Protein AF-A0A2H0LQK5-F1 (afdb_monomer_lite)

Secondary structure (DSSP, 8-state):
---------------S-----HHHHHHHHHHHHHHHHHHHHTT-HHHHHHHHHHHHHH-TTSHHHHHHHHHHHHHHHHHHHHH---

Structure (mmCIF, N/CA/C/O backbone):
data_AF-A0A2H0LQK5-F1
#
_entry.id   AF-A0A2H0LQK5-F1
#
loop_
_atom_site.group_PDB
_atom_site.id
_atom_site.type_symbol
_atom_site.label_atom_id
_atom_site.label_alt_id
_atom_site.label_comp_id
_atom_site.label_asym_id
_atom_site.label_entity_id
_atom_site.label_seq_id
_atom_site.pdbx_PDB_ins_code
_atom_site.Cartn_x
_atom_site.Cartn_y
_atom_site.Cartn_z
_atom_site.occupancy
_atom_site.B_iso_or_equiv
_atom_site.auth_seq_id
_atom_site.auth_comp_id
_atom_site.auth_asym_id
_atom_site.auth_atom_id
_atom_site.pdbx_PDB_model_num
ATOM 1 N N . MET A 1 1 ? 8.556 -29.034 -57.066 1.00 44.69 1 MET A N 1
ATOM 2 C CA . MET A 1 1 ? 8.472 -29.666 -55.738 1.00 44.69 1 MET A CA 1
ATOM 3 C C . MET A 1 1 ? 8.589 -28.520 -54.775 1.00 44.69 1 MET A C 1
ATOM 5 O O . MET A 1 1 ? 9.677 -27.983 -54.636 1.00 44.69 1 MET A O 1
ATOM 9 N N . ASP A 1 2 ? 7.443 -28.056 -54.296 1.00 50.34 2 ASP A N 1
ATOM 10 C CA . ASP A 1 2 ? 7.337 -26.892 -53.429 1.00 50.34 2 ASP A CA 1
ATOM 11 C C . ASP A 1 2 ? 7.911 -27.2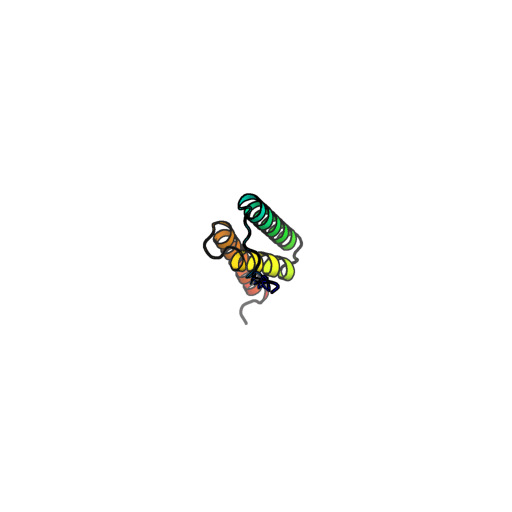44 -52.058 1.00 50.34 2 ASP A C 1
ATOM 13 O O . ASP A 1 2 ? 7.487 -28.210 -51.418 1.00 50.34 2 ASP A O 1
ATOM 17 N N . GLU A 1 3 ? 8.932 -26.497 -51.649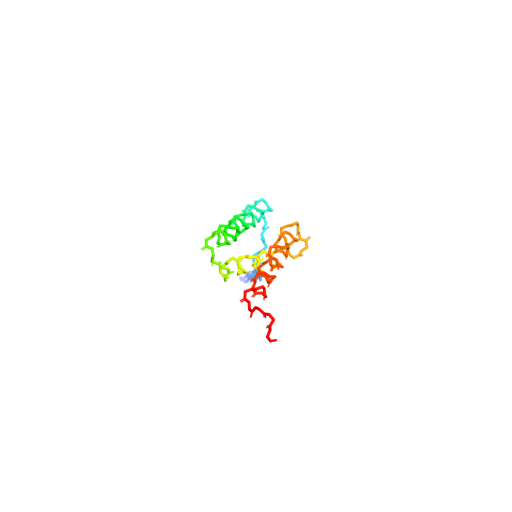 1.00 56.97 3 GLU A N 1
ATOM 18 C CA . GLU A 1 3 ? 9.431 -26.518 -50.284 1.00 56.97 3 GLU A CA 1
ATOM 19 C C . GLU A 1 3 ? 8.326 -25.925 -49.412 1.00 56.97 3 GLU A C 1
ATOM 21 O O . GLU A 1 3 ? 8.014 -24.740 -49.485 1.00 56.97 3 GLU A O 1
ATOM 26 N N . ILE A 1 4 ? 7.671 -26.788 -48.638 1.00 54.19 4 ILE A N 1
ATOM 27 C CA . ILE A 1 4 ? 6.770 -26.366 -47.572 1.00 54.19 4 ILE A CA 1
ATOM 28 C C . ILE A 1 4 ? 7.668 -25.700 -46.530 1.00 54.19 4 ILE A C 1
ATOM 30 O O . ILE A 1 4 ? 8.282 -26.375 -45.701 1.00 54.19 4 ILE A O 1
ATOM 34 N N . GLU A 1 5 ? 7.782 -24.377 -46.634 1.00 46.56 5 GLU A N 1
ATOM 35 C CA . GLU A 1 5 ? 8.246 -23.497 -45.571 1.00 46.56 5 GLU A CA 1
ATOM 36 C C . GLU A 1 5 ? 7.376 -23.816 -44.358 1.00 46.56 5 GLU A C 1
ATOM 38 O O . GLU A 1 5 ? 6.188 -23.498 -44.289 1.00 46.56 5 GLU A O 1
ATOM 43 N N . ASN A 1 6 ? 7.944 -24.587 -43.437 1.00 49.84 6 ASN A N 1
ATOM 44 C CA . ASN A 1 6 ? 7.298 -24.891 -42.182 1.00 49.84 6 ASN A CA 1
ATOM 45 C C . ASN A 1 6 ? 7.426 -23.612 -41.358 1.00 49.84 6 ASN A C 1
ATOM 47 O O . ASN A 1 6 ? 8.396 -23.441 -40.613 1.00 49.84 6 ASN A O 1
ATOM 51 N N . ASP A 1 7 ? 6.473 -22.699 -41.571 1.00 46.31 7 ASP A N 1
ATOM 52 C CA . ASP A 1 7 ? 6.160 -21.573 -40.702 1.00 46.31 7 ASP A CA 1
ATOM 53 C C . ASP A 1 7 ? 5.947 -22.148 -39.307 1.00 46.31 7 ASP A C 1
ATOM 55 O O . ASP A 1 7 ? 4.841 -22.469 -38.862 1.00 46.31 7 ASP A O 1
AT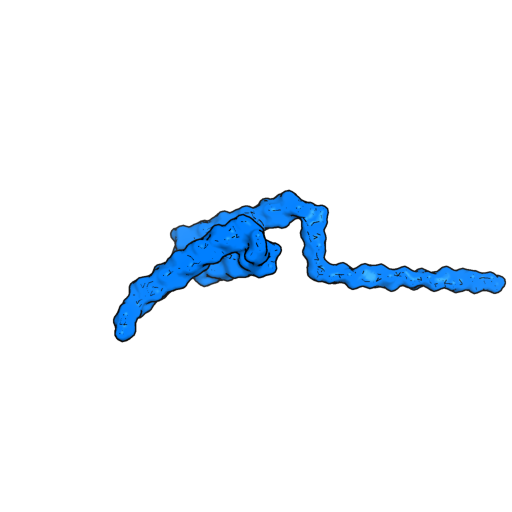OM 59 N N . THR A 1 8 ? 7.062 -22.318 -38.604 1.00 48.16 8 THR A N 1
ATOM 60 C CA . THR A 1 8 ? 7.070 -22.600 -37.186 1.00 48.16 8 THR A CA 1
ATOM 61 C C . THR A 1 8 ? 6.734 -21.260 -36.568 1.00 48.16 8 THR A C 1
ATOM 63 O O . THR A 1 8 ? 7.596 -20.494 -36.138 1.00 48.16 8 THR A O 1
ATOM 66 N N . ASN A 1 9 ? 5.437 -20.966 -36.618 1.00 44.44 9 ASN A N 1
ATOM 67 C CA . ASN A 1 9 ? 4.741 -19.997 -35.815 1.00 44.44 9 ASN A CA 1
ATOM 68 C C . ASN A 1 9 ? 5.023 -20.416 -34.375 1.00 44.44 9 ASN A C 1
ATOM 70 O O . ASN A 1 9 ? 4.281 -21.174 -33.748 1.00 44.44 9 ASN A O 1
ATOM 74 N N . THR A 1 10 ? 6.197 -20.010 -33.897 1.00 42.97 10 THR A N 1
ATOM 75 C CA . THR A 1 10 ? 6.566 -20.009 -32.498 1.00 42.97 10 THR A CA 1
ATOM 76 C C . THR A 1 10 ? 5.648 -18.970 -31.896 1.00 42.97 10 THR A C 1
ATOM 78 O O . THR A 1 10 ? 6.007 -17.808 -31.728 1.00 42.97 10 THR A O 1
ATOM 81 N N . GLY A 1 11 ? 4.403 -19.398 -31.662 1.00 43.22 11 GLY A N 1
ATOM 82 C CA . GLY A 1 11 ? 3.466 -18.717 -30.804 1.00 43.22 11 GLY A CA 1
ATOM 83 C C . GLY A 1 11 ? 4.265 -18.406 -29.564 1.00 43.22 11 GLY A C 1
ATOM 84 O O . GLY A 1 11 ? 4.661 -19.315 -28.828 1.00 43.22 11 GLY A O 1
ATOM 85 N N . ARG A 1 12 ? 4.636 -17.132 -29.439 1.00 43.03 12 ARG A N 1
ATOM 86 C CA . ARG A 1 12 ? 5.304 -16.630 -28.263 1.00 43.03 12 ARG A CA 1
ATOM 87 C C . ARG A 1 12 ? 4.368 -17.029 -27.139 1.00 43.03 12 ARG A C 1
ATOM 89 O O . ARG A 1 12 ? 3.269 -16.495 -27.021 1.00 43.03 12 ARG A O 1
ATOM 96 N N . ASN A 1 13 ? 4.784 -18.022 -26.360 1.00 45.81 13 ASN A N 1
ATOM 97 C CA . ASN A 1 13 ? 4.341 -18.162 -24.991 1.00 45.81 13 ASN A CA 1
ATOM 98 C C . ASN A 1 13 ? 4.863 -16.904 -24.299 1.00 45.81 13 ASN A C 1
ATOM 100 O O . ASN A 1 13 ? 5.911 -16.920 -23.657 1.00 45.81 13 ASN A O 1
ATOM 104 N N . GLU A 1 14 ? 4.188 -15.782 -24.544 1.00 41.25 14 GLU A N 1
ATOM 105 C CA . GLU A 1 14 ? 4.323 -14.587 -23.746 1.00 41.25 14 GLU A CA 1
ATOM 106 C C . GLU A 1 14 ? 3.777 -15.020 -22.394 1.00 41.25 14 GLU A C 1
ATOM 108 O O . GLU A 1 14 ? 2.570 -15.111 -22.167 1.00 41.25 14 GLU A O 1
ATOM 113 N N . GLY A 1 15 ? 4.706 -15.407 -21.518 1.00 49.44 15 GLY A N 1
ATOM 114 C CA . GLY A 1 15 ? 4.451 -15.442 -20.093 1.00 49.44 15 GLY A CA 1
ATOM 115 C C . GLY A 1 15 ? 3.854 -14.105 -19.639 1.00 49.44 15 GLY A C 1
ATOM 116 O O . GLY A 1 15 ? 3.775 -13.155 -20.426 1.00 49.44 15 GLY A O 1
ATOM 117 N N . PRO A 1 16 ? 3.413 -14.014 -18.375 1.00 47.41 16 PRO A N 1
ATOM 118 C CA . PRO A 1 16 ? 2.848 -12.776 -17.845 1.00 47.41 16 PRO A CA 1
ATOM 119 C C . PRO A 1 16 ? 3.732 -11.592 -18.262 1.00 47.41 16 PRO A C 1
ATOM 121 O O . PRO A 1 16 ? 4.956 -11.744 -18.231 1.00 47.41 16 PRO A O 1
ATOM 124 N N . PRO A 1 17 ? 3.134 -10.476 -18.722 1.00 50.22 17 PRO A N 1
ATOM 125 C CA . PRO A 1 17 ? 3.839 -9.404 -19.412 1.00 50.22 17 PRO A CA 1
ATOM 126 C C . PRO A 1 17 ? 5.149 -9.087 -18.697 1.00 50.22 17 PRO A C 1
ATOM 128 O O . PRO A 1 17 ? 5.153 -8.613 -17.563 1.00 50.22 17 PRO A O 1
ATOM 131 N N . THR A 1 18 ? 6.273 -9.390 -19.346 1.00 51.69 18 THR A N 1
ATOM 132 C CA . THR A 1 18 ? 7.574 -8.939 -18.869 1.00 51.69 18 THR A CA 1
ATOM 133 C C . THR A 1 18 ? 7.567 -7.431 -19.052 1.00 51.69 18 THR A C 1
ATOM 135 O O . THR A 1 18 ? 7.552 -6.960 -20.189 1.00 51.69 18 THR A O 1
ATOM 138 N N . PHE A 1 19 ? 7.491 -6.672 -17.958 1.00 55.00 19 PHE A N 1
ATOM 139 C CA . PHE A 1 19 ? 7.551 -5.211 -17.961 1.00 55.00 19 PHE A CA 1
ATOM 140 C C . PHE A 1 19 ? 8.923 -4.764 -18.496 1.00 55.00 19 PHE A C 1
ATOM 142 O O . PHE A 1 19 ? 9.826 -4.443 -17.737 1.00 55.00 19 PHE A O 1
ATOM 149 N N . SER A 1 20 ? 9.112 -4.774 -19.817 1.00 52.06 20 SER A N 1
ATOM 150 C CA . SER A 1 20 ? 10.377 -4.454 -20.490 1.00 52.06 20 SER A CA 1
ATOM 151 C C . SER A 1 20 ? 10.623 -2.941 -20.607 1.00 52.06 20 SER A C 1
ATOM 153 O O . SER A 1 20 ? 11.246 -2.482 -21.559 1.00 52.06 20 SER A O 1
ATOM 155 N N . ASP A 1 21 ? 10.090 -2.167 -19.664 1.00 57.31 21 ASP A N 1
ATOM 156 C CA . ASP A 1 21 ? 10.231 -0.717 -19.538 1.00 57.31 21 ASP A CA 1
ATOM 157 C C . ASP A 1 21 ? 10.289 -0.424 -18.031 1.00 57.31 21 ASP A C 1
ATOM 159 O O . ASP A 1 21 ? 9.283 -0.120 -17.386 1.00 57.31 21 ASP A O 1
ATOM 163 N N . GLU A 1 22 ? 11.466 -0.622 -17.443 1.00 58.25 22 GLU A N 1
ATOM 164 C CA . GLU A 1 22 ? 11.723 -0.539 -15.997 1.00 58.25 22 GLU A CA 1
ATOM 165 C C . GLU A 1 22 ? 11.159 0.761 -15.381 1.00 58.25 22 GLU A C 1
ATOM 167 O O . GLU A 1 22 ? 10.498 0.732 -14.342 1.00 58.25 22 GLU A O 1
ATOM 172 N N . GLY A 1 23 ? 11.252 1.884 -16.108 1.00 61.47 23 GLY A N 1
ATOM 173 C CA . GLY A 1 23 ? 10.686 3.174 -15.690 1.00 61.47 23 GLY A CA 1
ATOM 174 C C . GLY A 1 23 ? 9.151 3.257 -15.700 1.00 61.47 23 GLY A C 1
ATOM 175 O O . GLY A 1 23 ? 8.572 4.027 -14.934 1.00 61.47 23 GLY A O 1
ATOM 176 N N . LYS A 1 24 ? 8.453 2.459 -16.521 1.00 72.19 24 LYS A N 1
ATOM 177 C CA . LYS A 1 24 ? 6.978 2.377 -16.484 1.00 72.19 24 LYS A CA 1
ATOM 178 C C . LYS A 1 24 ? 6.499 1.526 -15.313 1.00 72.19 24 LYS A C 1
ATOM 180 O O . LYS A 1 24 ? 5.448 1.826 -14.751 1.00 72.19 24 LYS A O 1
ATOM 185 N N . GLY A 1 25 ? 7.265 0.496 -14.950 1.00 82.75 25 GLY A N 1
ATOM 186 C CA . GLY A 1 25 ? 7.013 -0.312 -13.758 1.00 82.75 25 GLY A CA 1
ATOM 187 C C . GLY A 1 25 ? 7.119 0.531 -12.491 1.00 82.75 25 GLY A C 1
ATOM 188 O O . GLY A 1 25 ? 6.192 0.551 -11.687 1.00 82.75 25 GLY A O 1
ATOM 189 N N . GLU A 1 26 ? 8.191 1.311 -12.365 1.00 86.56 26 GLU A N 1
ATOM 190 C CA . GLU A 1 26 ? 8.391 2.183 -11.208 1.00 86.56 26 GLU A CA 1
ATOM 191 C C . GLU A 1 26 ? 7.305 3.265 -11.081 1.00 86.56 26 GLU A C 1
ATOM 193 O O . GLU A 1 26 ? 6.680 3.392 -10.027 1.00 86.56 26 GLU A O 1
ATOM 198 N N . ALA A 1 27 ? 6.995 3.986 -12.165 1.00 88.00 27 ALA A N 1
ATOM 199 C CA . ALA A 1 27 ? 5.927 4.989 -12.156 1.00 88.00 27 ALA A CA 1
ATOM 200 C C . ALA A 1 27 ? 4.555 4.381 -11.812 1.00 88.00 27 ALA A C 1
ATOM 202 O O . ALA A 1 27 ? 3.730 5.008 -11.146 1.00 88.00 27 ALA A O 1
ATOM 203 N N . PHE A 1 28 ? 4.292 3.149 -12.252 1.00 90.25 28 PHE A N 1
ATOM 204 C CA . PHE A 1 28 ? 3.066 2.437 -11.911 1.00 90.25 28 PHE A CA 1
ATOM 205 C C . PHE A 1 28 ? 2.989 2.093 -10.417 1.00 90.25 28 PHE A C 1
ATOM 207 O O . PHE A 1 28 ? 1.949 2.317 -9.797 1.00 90.25 28 PHE A O 1
ATOM 214 N N . LEU A 1 29 ? 4.081 1.597 -9.829 1.00 93.00 29 LEU A N 1
ATOM 215 C CA . LEU A 1 29 ? 4.153 1.280 -8.400 1.00 93.00 29 LEU A CA 1
ATOM 216 C C . LEU A 1 29 ? 4.019 2.538 -7.534 1.00 93.00 29 LEU A C 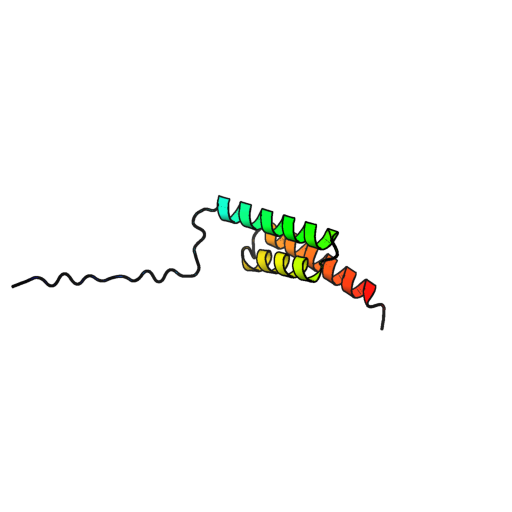1
ATOM 218 O O . LEU A 1 29 ? 3.288 2.519 -6.546 1.00 93.00 29 LEU A O 1
ATOM 22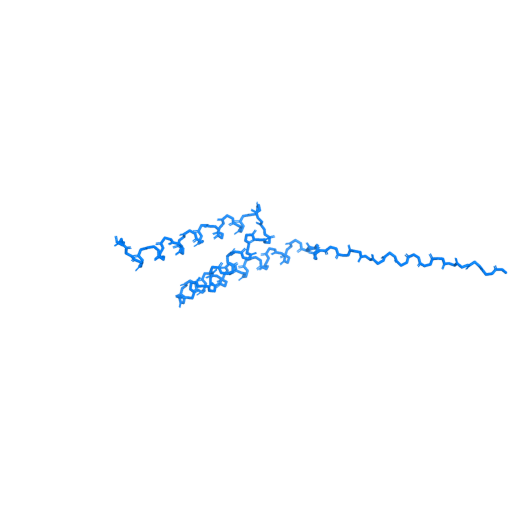2 N N . MET A 1 30 ? 4.644 3.645 -7.944 1.00 93.69 30 MET A N 1
ATOM 223 C CA . MET A 1 30 ? 4.486 4.945 -7.289 1.00 93.69 30 MET A CA 1
ATOM 224 C C . MET A 1 30 ? 3.023 5.410 -7.307 1.00 93.69 30 MET A C 1
ATOM 226 O O . MET A 1 30 ? 2.476 5.751 -6.260 1.00 93.69 30 MET A O 1
ATOM 230 N N . ASN A 1 31 ? 2.352 5.347 -8.462 1.00 94.81 31 ASN A N 1
ATOM 231 C CA . ASN A 1 31 ? 0.937 5.719 -8.574 1.00 94.81 31 ASN A CA 1
ATOM 232 C C . ASN A 1 31 ? 0.020 4.838 -7.705 1.00 94.81 31 ASN A C 1
ATOM 234 O O . ASN A 1 31 ? -0.943 5.341 -7.125 1.00 94.81 31 ASN A O 1
ATOM 238 N N . LEU A 1 32 ? 0.300 3.532 -7.604 1.00 94.81 32 LEU A N 1
ATOM 239 C CA . LEU A 1 32 ? -0.434 2.637 -6.701 1.00 94.81 32 LEU A CA 1
ATOM 240 C C . LEU A 1 32 ? -0.223 3.020 -5.234 1.00 94.81 32 LEU A C 1
ATOM 242 O O . LEU A 1 32 ? -1.185 3.038 -4.468 1.00 94.81 32 LEU A O 1
ATOM 246 N N . LEU A 1 33 ? 1.009 3.357 -4.848 1.00 95.38 33 LEU A N 1
ATOM 247 C CA . LEU A 1 33 ? 1.316 3.762 -3.480 1.00 95.38 33 LEU A CA 1
ATOM 248 C C . LEU A 1 33 ? 0.605 5.073 -3.117 1.00 95.38 33 LEU A C 1
ATOM 250 O O . LEU A 1 33 ? -0.001 5.182 -2.052 1.00 95.38 33 LEU A O 1
ATOM 254 N N . GLU A 1 34 ? 0.610 6.055 -4.019 1.00 96.62 34 GLU A N 1
ATOM 255 C CA . GLU A 1 34 ? -0.131 7.308 -3.842 1.00 96.62 34 GLU A CA 1
ATOM 256 C C . GLU A 1 34 ? -1.643 7.083 -3.721 1.00 96.62 34 GLU A C 1
ATOM 258 O O . GLU A 1 34 ? -2.300 7.691 -2.866 1.00 96.62 34 GLU A O 1
ATOM 263 N N . ALA A 1 35 ? -2.205 6.189 -4.540 1.00 96.31 35 ALA A N 1
ATOM 264 C CA . ALA A 1 35 ? -3.612 5.813 -4.459 1.00 96.31 35 ALA A CA 1
ATOM 265 C C . ALA A 1 35 ? -3.944 5.152 -3.114 1.00 96.31 35 ALA A C 1
ATOM 267 O O . ALA A 1 35 ? -4.927 5.544 -2.476 1.00 96.31 35 ALA A O 1
ATOM 268 N N . ALA A 1 36 ? -3.093 4.238 -2.639 1.00 96.44 36 ALA A N 1
ATOM 269 C CA . ALA A 1 36 ? -3.247 3.597 -1.340 1.00 96.44 36 ALA A CA 1
ATOM 270 C C . ALA A 1 36 ? -3.256 4.624 -0.199 1.00 96.44 36 ALA A C 1
ATOM 272 O O . ALA A 1 36 ? -4.194 4.648 0.598 1.00 96.44 36 ALA A O 1
ATOM 273 N N . MET A 1 37 ? -2.279 5.538 -0.163 1.00 95.81 37 MET A N 1
ATOM 274 C CA . MET A 1 37 ? -2.210 6.596 0.854 1.00 95.81 37 MET A CA 1
ATOM 275 C C . MET A 1 37 ? -3.439 7.510 0.811 1.00 95.81 37 MET A C 1
ATOM 277 O O . MET A 1 37 ? -4.026 7.837 1.845 1.00 95.81 37 MET A O 1
ATOM 281 N N . LYS A 1 38 ? -3.891 7.894 -0.388 1.00 97.06 38 LYS A N 1
ATOM 282 C CA . LYS A 1 38 ? -5.122 8.676 -0.554 1.00 97.06 38 LYS A CA 1
ATOM 283 C C . LYS A 1 38 ? -6.343 7.926 -0.019 1.00 97.06 38 LYS A C 1
ATOM 285 O O . LYS A 1 38 ? -7.177 8.538 0.648 1.00 97.06 38 LYS A O 1
ATOM 290 N N . ASN A 1 39 ? -6.451 6.626 -0.286 1.00 95.69 39 ASN A N 1
ATOM 291 C CA . ASN A 1 39 ? -7.527 5.785 0.232 1.00 95.69 39 ASN A CA 1
ATOM 292 C C . ASN A 1 39 ? -7.467 5.695 1.770 1.00 95.69 39 ASN A C 1
ATOM 294 O O . ASN A 1 39 ? -8.494 5.897 2.421 1.00 95.69 39 ASN A 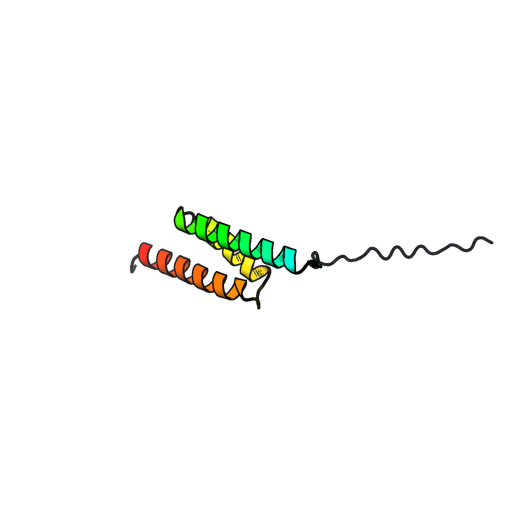O 1
ATOM 298 N N . MET A 1 40 ? -6.281 5.544 2.371 1.00 93.56 40 MET A N 1
ATOM 299 C CA . MET A 1 40 ? -6.101 5.602 3.832 1.00 93.56 40 MET A CA 1
ATOM 300 C C . MET A 1 40 ? -6.594 6.933 4.415 1.00 93.56 40 MET A C 1
ATOM 302 O O . MET A 1 40 ? -7.410 6.944 5.335 1.00 93.56 40 MET A O 1
ATOM 306 N N . HIS A 1 41 ? -6.191 8.069 3.834 1.00 93.75 41 HIS A N 1
ATOM 307 C CA . HIS A 1 41 ? -6.648 9.393 4.276 1.00 93.75 41 HIS A CA 1
ATOM 308 C C . HIS A 1 41 ? -8.165 9.595 4.152 1.00 93.75 41 HIS A C 1
ATOM 310 O O . HIS A 1 41 ? -8.748 10.369 4.909 1.00 93.75 41 HIS A O 1
ATOM 316 N N . GLN A 1 42 ? -8.815 8.903 3.215 1.00 94.94 42 GLN A N 1
ATOM 317 C CA . GLN A 1 42 ? -10.269 8.932 3.029 1.00 94.94 42 GLN A CA 1
ATOM 318 C C . GLN A 1 42 ? -11.021 7.926 3.914 1.00 94.94 42 GLN A C 1
ATOM 320 O O . GLN A 1 42 ? -12.246 7.855 3.833 1.00 94.94 42 GLN A O 1
ATOM 325 N N . GLY A 1 43 ? -10.324 7.138 4.740 1.00 91.69 43 GLY A N 1
ATOM 326 C CA . GLY A 1 43 ? -10.925 6.070 5.542 1.00 91.69 43 GLY A CA 1
ATOM 327 C C . GLY A 1 43 ? -11.344 4.838 4.729 1.00 91.69 43 GLY A C 1
ATOM 328 O O . GLY A 1 43 ? -12.074 3.984 5.229 1.00 91.69 43 GLY A O 1
ATOM 329 N N . LYS A 1 44 ? -10.885 4.744 3.480 1.00 94.81 44 LYS A N 1
ATOM 330 C CA . LYS A 1 44 ? -11.109 3.642 2.538 1.00 94.81 44 LYS A CA 1
ATOM 331 C C . LYS A 1 44 ? -10.072 2.540 2.754 1.00 94.81 44 LYS A C 1
ATOM 333 O O . LYS A 1 44 ? -9.226 2.267 1.905 1.00 94.81 44 LYS A O 1
ATOM 338 N N . TRP A 1 45 ? -10.090 1.957 3.952 1.00 92.38 45 TRP A N 1
ATOM 339 C CA . TRP A 1 45 ? -9.058 1.020 4.416 1.00 92.38 45 TRP A CA 1
ATOM 340 C C . TRP A 1 45 ? -8.993 -0.256 3.569 1.00 92.38 45 TRP A C 1
ATOM 342 O O . TRP A 1 45 ? -7.904 -0.749 3.289 1.00 92.38 45 TRP A O 1
ATOM 352 N N . ALA A 1 46 ? -10.143 -0.753 3.098 1.00 92.12 46 ALA A N 1
ATOM 353 C CA . ALA A 1 46 ? -10.208 -1.931 2.237 1.00 92.12 46 ALA A CA 1
ATOM 354 C C . ALA A 1 46 ? -9.582 -1.675 0.856 1.00 92.12 46 ALA A C 1
ATOM 356 O O . ALA A 1 46 ? -8.793 -2.497 0.390 1.00 92.12 46 ALA A O 1
ATOM 357 N N . GLU A 1 47 ? -9.888 -0.536 0.219 1.00 94.56 47 GLU A N 1
ATOM 358 C CA . GLU A 1 47 ? -9.266 -0.172 -1.059 1.00 94.56 47 GLU A CA 1
ATOM 359 C C . GLU A 1 47 ? -7.762 0.078 -0.899 1.00 94.56 47 GLU A C 1
ATOM 361 O O . GLU A 1 47 ? -6.973 -0.454 -1.676 1.00 94.56 47 GLU A O 1
ATOM 366 N N . ALA A 1 48 ? -7.351 0.801 0.149 1.00 96.19 48 ALA A N 1
ATOM 367 C CA . ALA A 1 48 ? -5.937 1.016 0.452 1.00 96.19 48 ALA A CA 1
ATOM 368 C C . ALA A 1 48 ? -5.175 -0.303 0.631 1.00 96.19 48 ALA A C 1
ATOM 370 O O . ALA A 1 48 ? -4.116 -0.497 0.039 1.00 96.19 48 ALA A O 1
ATOM 371 N N . ARG A 1 49 ? -5.734 -1.240 1.406 1.00 95.19 49 ARG A N 1
ATOM 372 C CA . ARG A 1 49 ? -5.141 -2.562 1.621 1.00 95.19 49 ARG A CA 1
ATOM 373 C C . ARG A 1 49 ? -4.984 -3.335 0.312 1.00 95.19 49 ARG A C 1
ATOM 375 O O . ARG A 1 49 ? -3.958 -3.978 0.109 1.00 95.19 49 ARG A O 1
ATOM 382 N N . ALA A 1 50 ? -5.983 -3.281 -0.568 1.00 96.25 50 ALA A N 1
ATOM 383 C CA . ALA A 1 50 ? -5.923 -3.954 -1.862 1.00 96.25 50 ALA A CA 1
ATOM 384 C C . ALA A 1 50 ? -4.809 -3.384 -2.758 1.00 96.25 50 ALA A C 1
ATOM 386 O O . ALA A 1 50 ? -4.074 -4.155 -3.377 1.00 96.25 50 ALA A O 1
ATOM 387 N N . ASP A 1 51 ? -4.653 -2.058 -2.791 1.00 95.62 51 ASP A N 1
ATOM 388 C CA . ASP A 1 51 ? -3.592 -1.394 -3.555 1.00 95.62 51 ASP A CA 1
ATOM 389 C C . ASP A 1 51 ? -2.194 -1.753 -3.017 1.00 95.62 51 ASP A C 1
ATOM 391 O O . ASP A 1 51 ? -1.298 -2.067 -3.801 1.00 95.62 51 ASP A O 1
ATOM 395 N N . LEU A 1 52 ? -2.014 -1.804 -1.692 1.00 95.94 52 LEU A N 1
ATOM 396 C CA . LEU A 1 52 ? -0.739 -2.178 -1.059 1.00 95.94 52 LEU A CA 1
ATOM 397 C C . LEU A 1 52 ? -0.362 -3.646 -1.318 1.00 95.94 52 LEU A C 1
ATOM 399 O O . LEU A 1 52 ? 0.769 -3.929 -1.706 1.00 95.94 52 LEU A O 1
ATOM 403 N N . LEU A 1 53 ? -1.315 -4.579 -1.202 1.00 95.19 53 LEU A N 1
ATOM 404 C CA . LEU A 1 53 ? -1.087 -5.994 -1.536 1.00 95.19 53 LEU A CA 1
ATOM 405 C C . LEU A 1 53 ? -0.707 -6.182 -3.012 1.00 95.19 53 LEU A C 1
ATOM 407 O O . LEU A 1 53 ? 0.080 -7.063 -3.360 1.00 95.19 53 LEU A O 1
ATOM 411 N N . LYS A 1 54 ? -1.254 -5.347 -3.900 1.00 94.94 54 LYS A N 1
ATOM 412 C CA . LYS A 1 54 ? -0.906 -5.366 -5.323 1.00 94.94 54 LYS A CA 1
ATOM 413 C C . LYS A 1 54 ? 0.536 -4.914 -5.565 1.00 94.94 54 LYS A C 1
ATOM 415 O O . LYS A 1 54 ? 1.181 -5.458 -6.457 1.00 94.94 54 LYS A O 1
ATOM 420 N N . ILE A 1 55 ? 1.045 -3.959 -4.785 1.00 93.38 55 ILE A N 1
ATOM 421 C CA . ILE A 1 55 ? 2.451 -3.534 -4.841 1.00 93.38 55 ILE A CA 1
ATOM 422 C C . ILE A 1 55 ? 3.373 -4.685 -4.416 1.00 93.38 55 ILE A C 1
ATOM 424 O O . ILE A 1 55 ? 4.307 -4.994 -5.153 1.00 93.38 55 ILE A O 1
ATOM 428 N N . GLU A 1 56 ? 3.080 -5.368 -3.303 1.00 92.88 56 GLU A N 1
ATOM 429 C CA . GLU A 1 56 ? 3.860 -6.535 -2.849 1.00 92.88 56 GLU A CA 1
ATOM 430 C C . GLU A 1 56 ? 3.868 -7.666 -3.885 1.00 92.88 56 GLU A C 1
ATOM 432 O O . GLU A 1 56 ? 4.910 -8.256 -4.158 1.00 92.88 56 GLU A O 1
ATOM 437 N N . ALA A 1 57 ? 2.725 -7.941 -4.520 1.00 90.12 57 ALA A N 1
ATOM 438 C CA . ALA A 1 57 ? 2.624 -8.990 -5.534 1.00 90.12 57 ALA A CA 1
ATOM 439 C C . ALA A 1 57 ? 3.410 -8.676 -6.820 1.00 90.12 57 ALA A C 1
ATOM 441 O O . ALA A 1 57 ? 3.869 -9.593 -7.500 1.00 90.12 57 ALA A O 1
ATOM 442 N N . LEU A 1 58 ? 3.538 -7.395 -7.178 1.00 88.69 58 LEU A N 1
ATOM 443 C CA . LEU A 1 58 ? 4.214 -6.961 -8.404 1.00 88.69 58 LEU A CA 1
ATOM 444 C C . LEU A 1 58 ? 5.704 -6.671 -8.206 1.00 88.69 58 LEU A C 1
ATOM 446 O O . LEU A 1 58 ? 6.453 -6.721 -9.179 1.00 88.69 58 LEU A O 1
ATOM 450 N N . ASN A 1 59 ? 6.129 -6.352 -6.982 1.00 87.94 59 ASN A N 1
ATOM 451 C CA . ASN A 1 59 ? 7.509 -5.989 -6.675 1.00 87.94 59 ASN A CA 1
ATOM 452 C C . ASN A 1 59 ? 7.995 -6.558 -5.324 1.00 87.94 59 ASN A C 1
ATOM 454 O O . ASN A 1 59 ? 8.429 -5.783 -4.475 1.00 87.94 59 ASN A O 1
ATOM 458 N N . PRO A 1 60 ? 7.943 -7.886 -5.106 1.00 84.00 60 PRO A N 1
ATOM 459 C CA . PRO A 1 60 ? 8.082 -8.501 -3.779 1.00 84.00 60 PRO A CA 1
ATOM 460 C C . PRO A 1 60 ? 9.423 -8.243 -3.076 1.00 84.00 60 PRO A C 1
ATOM 462 O O . PRO A 1 60 ? 9.481 -8.272 -1.852 1.00 84.00 60 PRO A O 1
ATOM 465 N N . GLU A 1 61 ? 10.495 -7.987 -3.829 1.00 87.94 61 GLU A N 1
ATOM 466 C CA . GLU A 1 61 ? 11.840 -7.722 -3.289 1.00 87.94 61 GLU A CA 1
ATOM 467 C C . GLU A 1 61 ? 12.286 -6.261 -3.479 1.00 87.94 61 GLU A C 1
ATOM 469 O O . GLU A 1 61 ? 13.427 -5.907 -3.180 1.00 87.94 61 GLU A O 1
ATOM 474 N N . GLY A 1 62 ? 11.410 -5.395 -3.995 1.00 87.50 62 GLY A N 1
ATOM 475 C CA . GLY A 1 62 ? 11.745 -4.001 -4.258 1.00 87.50 62 GLY A CA 1
ATOM 476 C C . GLY A 1 62 ? 11.382 -3.059 -3.118 1.00 87.50 62 GLY A C 1
ATOM 477 O O . GLY A 1 62 ? 10.529 -3.342 -2.280 1.00 87.50 62 GLY A O 1
ATOM 478 N N . MET A 1 63 ? 11.986 -1.868 -3.144 1.00 90.50 63 MET A N 1
ATOM 479 C CA . MET A 1 63 ? 11.756 -0.809 -2.151 1.00 90.50 63 MET A CA 1
ATOM 480 C C . MET A 1 63 ? 10.264 -0.510 -1.922 1.00 90.50 63 MET A C 1
ATOM 482 O O . MET A 1 63 ? 9.850 -0.288 -0.787 1.00 90.50 63 MET A O 1
ATOM 486 N N . TYR A 1 64 ? 9.449 -0.536 -2.982 1.00 89.12 64 TYR A N 1
ATOM 487 C CA . TYR A 1 64 ? 8.012 -0.270 -2.890 1.00 89.12 64 TYR A CA 1
ATOM 488 C C . TYR A 1 64 ? 7.246 -1.345 -2.108 1.00 89.12 64 TYR A C 1
ATOM 490 O O . TYR A 1 64 ? 6.276 -0.995 -1.441 1.00 89.12 64 TYR A O 1
ATOM 498 N N . ALA A 1 65 ? 7.666 -2.617 -2.142 1.00 90.38 65 ALA A N 1
ATOM 499 C CA . ALA A 1 65 ? 7.041 -3.648 -1.313 1.00 90.38 65 ALA A CA 1
ATOM 500 C C . ALA A 1 65 ? 7.327 -3.416 0.167 1.00 90.38 65 ALA A C 1
ATOM 502 O O . ALA A 1 65 ? 6.385 -3.434 0.946 1.00 90.38 65 ALA A O 1
ATOM 503 N N . SER A 1 66 ? 8.567 -3.089 0.548 1.00 93.25 66 SER A N 1
ATOM 504 C CA . SER A 1 66 ? 8.895 -2.779 1.948 1.00 93.25 66 SER A CA 1
ATOM 505 C C . SER A 1 66 ? 8.034 -1.641 2.501 1.00 93.25 66 SER A C 1
ATOM 507 O O . SER A 1 66 ? 7.470 -1.755 3.586 1.00 93.25 66 SER A O 1
ATOM 509 N N . VAL A 1 67 ? 7.871 -0.564 1.724 1.00 94.31 67 VAL A N 1
ATOM 510 C CA . VAL A 1 67 ? 6.998 0.558 2.100 1.00 94.31 67 VAL A CA 1
ATOM 511 C C . VAL A 1 67 ? 5.532 0.117 2.166 1.00 94.31 67 VAL A C 1
ATOM 513 O O . VAL A 1 67 ? 4.812 0.496 3.088 1.00 94.31 67 VAL A O 1
ATOM 516 N N . ALA A 1 68 ? 5.074 -0.709 1.220 1.00 94.69 68 ALA A N 1
ATOM 517 C CA . ALA A 1 68 ? 3.710 -1.224 1.233 1.00 94.69 68 ALA A CA 1
ATOM 518 C C . ALA A 1 68 ? 3.424 -2.094 2.469 1.00 94.69 68 ALA A C 1
ATOM 520 O O . ALA A 1 68 ? 2.369 -1.933 3.086 1.00 94.69 68 ALA A O 1
ATOM 521 N N . SER A 1 69 ? 4.372 -2.943 2.875 1.00 94.50 69 SER A N 1
ATOM 522 C CA . SER A 1 69 ? 4.277 -3.770 4.080 1.00 94.50 69 SER A CA 1
ATOM 523 C C . SER A 1 69 ? 4.151 -2.924 5.351 1.00 94.50 69 SER A C 1
ATOM 525 O O . SER A 1 69 ? 3.335 -3.236 6.218 1.00 94.50 69 SER A O 1
ATOM 527 N N . GLU A 1 70 ? 4.906 -1.825 5.464 1.00 95.62 70 GLU A N 1
ATOM 528 C CA . GLU A 1 70 ? 4.810 -0.909 6.611 1.00 95.62 70 GLU A CA 1
ATOM 529 C C . GLU A 1 70 ? 3.410 -0.288 6.731 1.00 95.62 70 GLU A C 1
ATOM 531 O O . GLU A 1 70 ? 2.829 -0.255 7.819 1.00 95.62 70 GLU A O 1
ATOM 536 N N . TYR A 1 71 ? 2.828 0.161 5.616 1.00 94.75 71 TYR A N 1
ATOM 537 C CA . TYR A 1 71 ? 1.463 0.695 5.613 1.00 94.75 71 TYR A CA 1
ATOM 538 C C . TYR A 1 71 ? 0.404 -0.385 5.854 1.00 94.75 71 TYR A C 1
ATOM 540 O O . TYR A 1 71 ? -0.595 -0.117 6.524 1.00 94.75 71 TYR A O 1
ATOM 548 N N . LEU A 1 72 ? 0.612 -1.610 5.365 1.00 95.38 72 LEU A N 1
ATOM 549 C CA . LEU A 1 72 ? -0.271 -2.739 5.661 1.00 95.38 72 LEU A CA 1
ATOM 550 C C . LEU A 1 72 ? -0.310 -3.037 7.159 1.00 95.38 72 LEU A C 1
ATOM 552 O O . LEU A 1 72 ? -1.397 -3.239 7.702 1.00 95.38 72 LEU A O 1
ATOM 556 N N . GLN A 1 73 ? 0.841 -3.004 7.835 1.00 94.62 73 GLN A N 1
ATOM 557 C CA . GLN A 1 73 ? 0.893 -3.198 9.281 1.00 94.62 73 GLN A CA 1
ATOM 558 C C . GLN A 1 73 ? 0.133 -2.091 10.023 1.00 94.62 73 GLN A C 1
ATOM 560 O O . GLN A 1 73 ? -0.657 -2.398 10.909 1.00 94.62 73 GLN A O 1
ATOM 565 N N . GLN A 1 74 ? 0.261 -0.826 9.604 1.00 93.19 74 GLN A N 1
ATOM 566 C CA . GLN A 1 74 ? -0.509 0.279 10.195 1.00 93.19 74 GLN A CA 1
ATOM 567 C C . GLN A 1 74 ? -2.025 0.095 10.043 1.00 93.19 74 GLN A C 1
ATOM 569 O O . GLN A 1 74 ? -2.776 0.401 10.969 1.00 93.19 74 GLN A O 1
ATOM 574 N N . ILE A 1 75 ? -2.489 -0.408 8.892 1.00 91.88 75 ILE A N 1
ATOM 575 C CA . ILE A 1 75 ? -3.912 -0.724 8.688 1.00 91.88 75 ILE A CA 1
ATOM 576 C C . ILE A 1 75 ? -4.350 -1.821 9.665 1.00 91.88 75 ILE A C 1
ATOM 578 O O . ILE A 1 75 ? -5.387 -1.674 10.309 1.00 91.88 75 ILE A O 1
ATOM 582 N N . ILE A 1 76 ? -3.559 -2.889 9.808 1.00 91.12 76 ILE A N 1
ATOM 583 C CA . ILE A 1 76 ? -3.852 -3.997 10.730 1.00 91.12 76 ILE A CA 1
ATOM 584 C C . ILE A 1 76 ? -3.913 -3.499 12.178 1.00 91.12 76 ILE A C 1
ATOM 586 O O . ILE A 1 76 ? -4.876 -3.802 12.884 1.00 91.12 76 ILE A O 1
ATOM 590 N N . ASP A 1 77 ? -2.927 -2.717 12.611 1.00 90.75 77 ASP A N 1
ATOM 591 C CA . ASP A 1 77 ? -2.861 -2.183 13.973 1.00 90.75 77 ASP A CA 1
ATOM 592 C C . ASP A 1 77 ? -4.082 -1.297 14.262 1.00 90.75 77 ASP A C 1
ATOM 594 O O . ASP A 1 77 ? -4.755 -1.450 15.282 1.00 90.75 77 ASP A O 1
ATOM 598 N N . GLN A 1 78 ? -4.458 -0.438 13.312 1.00 86.19 78 GLN A N 1
ATOM 599 C CA . GLN A 1 78 ? -5.630 0.423 13.436 1.00 86.19 78 GLN A CA 1
ATOM 600 C C . GLN A 1 78 ? -6.956 -0.362 13.462 1.00 86.19 78 GLN A C 1
ATOM 602 O O . GLN A 1 78 ? -7.909 0.043 14.136 1.00 86.19 78 GLN A O 1
ATOM 607 N N . GLU A 1 79 ? -7.062 -1.461 12.712 1.00 84.88 79 GLU A N 1
ATOM 608 C CA . GLU A 1 79 ? -8.224 -2.356 12.756 1.00 84.88 79 GLU A CA 1
ATOM 609 C C . GLU A 1 79 ? -8.335 -3.061 14.116 1.00 84.88 79 GLU A C 1
ATOM 611 O O . GLU A 1 79 ? -9.435 -3.149 14.669 1.00 84.88 79 GLU A O 1
ATOM 616 N N . GLN A 1 80 ? -7.211 -3.496 14.692 1.00 79.88 80 GLN A N 1
ATOM 617 C CA . GLN A 1 80 ? -7.168 -4.124 16.016 1.00 79.88 80 GLN A CA 1
ATOM 618 C C . GLN A 1 80 ? -7.512 -3.140 17.141 1.00 79.88 80 GLN A C 1
ATOM 620 O O . GLN A 1 80 ? -8.299 -3.477 18.026 1.00 79.88 80 GLN A O 1
ATOM 625 N N . GLU A 1 81 ? -7.006 -1.904 17.089 1.00 82.56 81 GLU A N 1
ATOM 626 C CA . GLU A 1 81 ? -7.356 -0.857 18.058 1.00 82.56 81 GLU A CA 1
ATOM 627 C C . GLU A 1 81 ? -8.862 -0.545 18.057 1.00 82.56 81 GLU A C 1
ATOM 629 O O . GLU A 1 81 ? -9.461 -0.347 19.115 1.00 82.56 81 GLU A O 1
ATOM 634 N N . LYS A 1 82 ? -9.501 -0.540 16.878 1.00 68.06 82 LYS A N 1
ATOM 635 C CA . LYS A 1 82 ? -10.951 -0.309 16.739 1.00 68.06 82 LYS A CA 1
ATOM 636 C C . LYS A 1 82 ? -11.801 -1.484 17.216 1.00 68.06 82 LYS A C 1
ATOM 638 O O . LYS A 1 82 ? -12.938 -1.262 17.629 1.00 68.06 82 LYS A O 1
ATOM 643 N N . ALA A 1 83 ? -11.286 -2.709 17.137 1.00 67.44 83 ALA A N 1
ATOM 644 C CA . ALA A 1 83 ? -11.995 -3.898 17.600 1.00 67.44 83 ALA A CA 1
ATOM 645 C C . ALA A 1 83 ? -12.066 -3.984 19.138 1.00 67.44 83 ALA A C 1
ATOM 647 O O . ALA A 1 83 ? -12.965 -4.642 19.658 1.00 67.44 83 ALA A O 1
ATOM 648 N N . GLY A 1 84 ? -11.180 -3.273 19.853 1.00 49.59 84 GLY A N 1
ATOM 649 C CA . GLY A 1 84 ? -11.057 -3.321 21.312 1.00 49.59 84 GLY A CA 1
ATOM 650 C C . GLY A 1 84 ? -10.569 -4.686 21.827 1.00 49.59 84 GLY A C 1
ATOM 651 O O . GLY A 1 84 ? -10.638 -5.687 21.110 1.00 49.59 84 GLY A O 1
ATOM 652 N N . PRO A 1 85 ? -10.052 -4.773 23.068 1.00 55.31 85 PRO A N 1
ATOM 653 C CA . PRO A 1 85 ? -9.833 -6.069 23.696 1.00 55.31 85 PRO A CA 1
ATOM 654 C C . PRO A 1 85 ? -11.199 -6.738 23.912 1.00 55.31 85 PRO A C 1
ATOM 656 O O . PRO A 1 85 ? -12.052 -6.185 24.609 1.00 55.31 85 PRO A O 1
ATOM 659 N N . ALA A 1 86 ? -11.401 -7.883 23.257 1.00 57.56 86 ALA A N 1
ATOM 660 C CA . ALA A 1 86 ? -12.570 -8.745 23.427 1.00 57.56 86 ALA A CA 1
ATOM 661 C C . ALA A 1 86 ? -12.717 -9.259 24.868 1.00 57.56 86 ALA A C 1
ATOM 663 O O . ALA A 1 86 ? -11.675 -9.479 25.532 1.00 57.56 86 ALA A O 1
#

Sequence (86 aa):
MDEIENDTNTGRNEGPPTFSDEGKGEAFLMNLLEAAMKNMHQGKWAEARADLLKIEALNPEGMYASVASEYLQQIIDQEQEKAGPA

Radius of gyration: 21.12 Å; chains: 1; bounding box: 24×39×79 Å

pLDDT: mean 78.66, std 19.76, range [41.25, 97.06]

Organism: NCBI:txid1974748

Foldseek 3Di:
DDDPPPPPPPVPPCDDPPPPPVVVLVVVLVVLQVVLVVCVVVVVLVSSLVSLVVSCVSCVPDPSVVVSVVVNVVSVVVVDVVVPDD